Protein AF-A0A7X7LJJ1-F1 (afdb_monomer)

Sequence (140 aa):
MKKIKFPRIHGGFYRLIYGCLFAGFIFFSACTNPDDIGLDFIDDQLGVERVDTFLIYASTVKEDSIRTDYSALNLAGFINDPVFGRTKSGFFAQYRMNSDNIDFGENPQIDSVVLSLVYGGYYGDTLTPQTIRVMEIKDS

Radius of gyration: 50.37 Å; Cα contacts (8 Å, |Δi|>4): 32; chains: 1; bounding box: 145×77×75 Å

Solvent-accessible surface area (backbone atoms only — not comparable to full-atom values): 10729 Å² total; per-residue (Å²): 142,83,88,84,81,83,82,88,80,71,79,64,62,59,53,54,54,53,50,53,54,54,56,53,55,58,68,73,66,70,77,78,82,80,88,65,85,67,66,83,74,66,57,95,71,69,85,72,80,82,80,90,80,77,90,82,87,82,78,92,72,87,78,76,92,74,91,66,92,82,58,92,72,80,61,70,51,76,48,77,41,95,85,84,38,78,46,75,45,68,77,87,83,82,92,73,77,96,62,95,83,76,86,72,70,87,83,70,76,86,87,81,87,84,90,86,86,80,83,90,75,86,85,80,72,86,85,62,89,80,89,84,83,89,77,84,85,74,89,129

Mean predicted aligned error: 18.13 Å

pLDDT: mean 78.08, std 13.04, range [39.56, 93.94]

Structure (mmCIF, N/CA/C/O backbone):
data_AF-A0A7X7LJJ1-F1
#
_entry.id   AF-A0A7X7LJJ1-F1
#
loop_
_atom_site.group_PDB
_atom_site.id
_atom_site.type_symbol
_atom_site.label_atom_id
_atom_site.label_alt_id
_atom_site.label_comp_id
_atom_site.label_asym_id
_atom_site.label_entity_id
_atom_site.label_seq_id
_atom_site.pdbx_PDB_ins_code
_atom_site.Cartn_x
_atom_site.Cartn_y
_atom_site.Cartn_z
_atom_site.occupancy
_atom_site.B_iso_or_equiv
_atom_site.auth_seq_id
_atom_site.auth_comp_id
_atom_site.auth_asym_id
_atom_site.auth_atom_id
_atom_site.pdbx_PDB_model_num
ATOM 1 N N . MET A 1 1 ? 119.984 -60.980 -46.564 1.00 42.75 1 MET A N 1
ATOM 2 C CA . MET A 1 1 ? 118.919 -61.408 -45.625 1.00 42.75 1 MET A CA 1
ATOM 3 C C . MET A 1 1 ? 118.932 -60.506 -44.395 1.00 42.75 1 MET A C 1
ATOM 5 O O . MET A 1 1 ? 119.907 -60.530 -43.659 1.00 42.75 1 MET A O 1
ATOM 9 N N . LYS A 1 2 ? 117.887 -59.698 -44.176 1.00 39.56 2 LYS A N 1
ATOM 10 C CA . LYS A 1 2 ? 117.672 -58.938 -42.931 1.00 39.56 2 LYS A CA 1
ATOM 11 C C . LYS A 1 2 ? 116.161 -58.928 -42.668 1.00 39.56 2 LYS A C 1
ATOM 13 O O . LYS A 1 2 ? 115.419 -58.275 -43.391 1.00 39.56 2 LYS A O 1
ATOM 18 N N . LYS A 1 3 ? 115.691 -59.758 -41.727 1.00 46.94 3 LYS A N 1
ATOM 19 C CA . LYS A 1 3 ? 114.270 -59.832 -41.350 1.00 46.94 3 LYS A CA 1
ATOM 20 C C . LYS A 1 3 ? 113.936 -58.649 -40.442 1.00 46.94 3 LYS A C 1
ATOM 22 O O . LYS A 1 3 ? 114.508 -58.533 -39.362 1.00 46.94 3 LYS A O 1
ATOM 27 N N . ILE A 1 4 ? 113.013 -57.795 -40.878 1.00 56.31 4 ILE A N 1
ATOM 28 C CA . ILE A 1 4 ? 112.458 -56.701 -40.075 1.00 56.31 4 ILE A CA 1
ATOM 29 C C . ILE A 1 4 ? 111.295 -57.274 -39.255 1.00 56.31 4 ILE A C 1
ATOM 31 O O . ILE A 1 4 ? 110.358 -57.855 -39.800 1.00 56.31 4 ILE A O 1
ATOM 35 N N . LYS A 1 5 ? 111.408 -57.175 -37.928 1.00 52.94 5 LYS A N 1
ATOM 36 C CA . LYS A 1 5 ? 110.437 -57.651 -36.936 1.00 52.94 5 LYS A CA 1
ATOM 37 C C . LYS A 1 5 ? 109.440 -56.514 -36.668 1.00 52.94 5 LYS A C 1
ATOM 39 O O . LYS A 1 5 ? 109.844 -55.477 -36.155 1.00 52.94 5 LYS A O 1
ATOM 44 N N . PHE A 1 6 ? 108.166 -56.700 -37.008 1.00 59.03 6 PHE A N 1
ATOM 45 C CA . PHE A 1 6 ? 107.096 -55.757 -36.655 1.00 59.03 6 PHE A CA 1
ATOM 46 C C . PHE A 1 6 ? 106.690 -55.938 -35.180 1.00 59.03 6 PHE A C 1
ATOM 48 O O . PHE A 1 6 ? 106.442 -57.078 -34.769 1.00 59.03 6 PHE A O 1
ATOM 55 N N . PRO A 1 7 ? 106.622 -54.867 -34.366 1.00 53.41 7 PRO A N 1
ATOM 56 C CA . PRO A 1 7 ? 106.166 -54.964 -32.989 1.00 53.41 7 PRO A CA 1
ATOM 57 C C . PRO A 1 7 ? 104.636 -55.042 -32.927 1.00 53.41 7 PRO A C 1
ATOM 59 O O . PRO A 1 7 ? 103.905 -54.379 -33.657 1.00 53.41 7 PRO A O 1
ATOM 62 N N . ARG A 1 8 ? 104.166 -55.888 -32.017 1.00 59.91 8 ARG A N 1
ATOM 63 C CA . ARG A 1 8 ? 102.766 -56.211 -31.754 1.00 59.91 8 ARG A CA 1
ATOM 64 C C . ARG A 1 8 ? 102.202 -55.179 -30.765 1.00 59.91 8 ARG A C 1
ATOM 66 O O . ARG A 1 8 ? 102.443 -55.284 -29.565 1.00 59.91 8 ARG A O 1
ATOM 73 N N . ILE A 1 9 ? 101.494 -54.164 -31.265 1.00 59.88 9 ILE A N 1
ATOM 74 C CA . ILE A 1 9 ? 100.876 -53.100 -30.451 1.00 59.88 9 ILE A CA 1
ATOM 75 C C . ILE A 1 9 ? 99.389 -53.428 -30.242 1.00 59.88 9 ILE A C 1
ATOM 77 O O . ILE A 1 9 ? 98.698 -53.875 -31.153 1.00 59.88 9 ILE A O 1
ATOM 81 N N . HIS A 1 10 ? 98.950 -53.330 -28.991 1.00 55.56 10 HIS A N 1
ATOM 82 C CA . HIS A 1 10 ? 97.839 -54.074 -28.397 1.00 55.56 10 HIS A CA 1
ATOM 83 C C . HIS A 1 10 ? 96.452 -53.444 -28.639 1.00 55.56 10 HIS A C 1
ATOM 85 O O . HIS A 1 10 ? 96.305 -52.225 -28.692 1.00 55.56 10 HIS A O 1
ATOM 91 N N . GLY A 1 11 ? 95.413 -54.292 -28.698 1.00 58.69 11 GLY A N 1
ATOM 92 C CA . GLY A 1 11 ? 94.011 -53.985 -29.043 1.00 58.69 11 GLY A C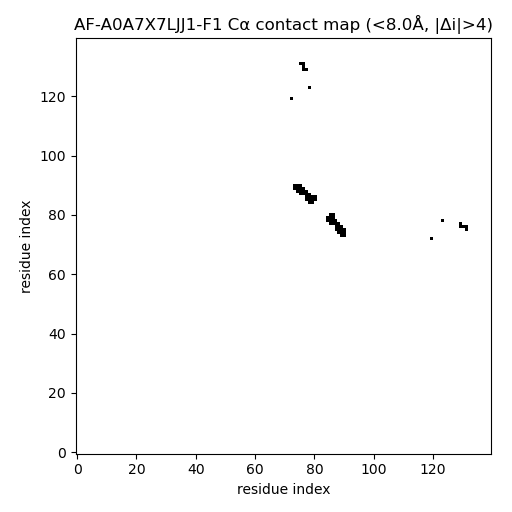A 1
ATOM 93 C C . GLY A 1 11 ? 93.219 -53.057 -28.106 1.00 58.69 11 GLY A C 1
ATOM 94 O O . GLY A 1 11 ? 91.992 -53.044 -28.167 1.00 58.69 11 GLY A O 1
ATOM 95 N N . GLY A 1 12 ? 93.885 -52.268 -27.259 1.00 61.91 12 GLY A N 1
ATOM 96 C CA . GLY A 1 12 ? 93.245 -51.229 -26.443 1.00 61.91 12 GLY A CA 1
ATOM 97 C C . GLY A 1 12 ? 92.854 -49.985 -27.251 1.00 61.91 12 GLY A C 1
ATOM 98 O O . GLY A 1 12 ? 91.821 -49.381 -26.978 1.00 61.91 12 GLY A O 1
ATOM 99 N N . PHE A 1 13 ? 93.618 -49.647 -28.296 1.00 63.81 13 PHE A N 1
ATOM 100 C CA . PHE A 1 13 ? 93.381 -48.433 -29.089 1.00 63.81 13 PHE A CA 1
ATOM 101 C C . PHE A 1 13 ? 92.106 -48.524 -29.945 1.00 63.81 13 PHE A C 1
ATOM 103 O O . PHE A 1 13 ? 91.321 -47.584 -30.012 1.00 63.81 13 PHE A O 1
ATOM 110 N N . TYR A 1 14 ? 91.838 -49.700 -30.522 1.00 66.44 14 TYR A N 1
ATOM 111 C CA . TYR A 1 14 ? 90.616 -49.944 -31.294 1.00 66.44 14 TYR A CA 1
ATOM 112 C C . TYR A 1 14 ? 89.354 -49.893 -30.422 1.00 66.44 14 TYR A C 1
ATOM 114 O O . TYR A 1 14 ? 88.328 -49.397 -30.873 1.00 66.44 14 TYR A O 1
ATOM 122 N N . ARG A 1 15 ? 89.422 -50.326 -29.154 1.00 69.44 15 ARG A N 1
ATOM 123 C CA . ARG A 1 15 ? 88.283 -50.263 -28.219 1.00 69.44 15 ARG A CA 1
ATOM 124 C C . ARG A 1 15 ? 87.865 -48.826 -27.891 1.00 69.44 15 ARG A C 1
ATOM 126 O O . ARG A 1 15 ? 86.673 -48.560 -27.799 1.00 69.44 15 ARG A O 1
ATOM 133 N N . LEU A 1 16 ? 88.828 -47.909 -27.772 1.00 71.62 16 LEU A N 1
ATOM 134 C CA . LEU A 1 16 ? 88.569 -46.477 -27.568 1.00 71.62 16 LEU A CA 1
ATOM 135 C C . LEU A 1 16 ? 87.906 -45.832 -28.792 1.00 71.62 16 LEU A C 1
ATOM 137 O O . LEU A 1 16 ? 86.944 -45.087 -28.644 1.00 71.62 16 LEU A O 1
ATOM 141 N N . ILE A 1 17 ? 88.362 -46.175 -30.000 1.00 80.12 17 ILE A N 1
ATOM 142 C CA . ILE A 1 17 ? 87.791 -45.648 -31.249 1.00 80.12 17 ILE A CA 1
ATOM 143 C C . ILE A 1 17 ? 86.344 -46.128 -31.443 1.00 80.12 17 ILE A C 1
ATOM 145 O O . ILE A 1 17 ? 85.466 -45.316 -31.731 1.00 80.12 17 ILE A O 1
ATOM 149 N N . TYR A 1 18 ? 86.071 -47.421 -31.233 1.00 80.50 18 TYR A N 1
ATOM 150 C CA . TYR A 1 18 ? 84.704 -47.952 -31.317 1.00 80.50 18 TYR A CA 1
ATOM 151 C C . TYR A 1 18 ? 83.786 -47.389 -30.221 1.00 80.50 18 TYR A C 1
ATOM 153 O O . TYR A 1 18 ? 82.613 -47.137 -30.489 1.00 80.50 18 TYR A O 1
ATOM 161 N N . GLY A 1 19 ? 84.313 -47.127 -29.019 1.00 80.56 19 GLY A N 1
ATOM 162 C CA . GLY A 1 19 ? 83.566 -46.468 -27.944 1.00 80.56 19 GLY A CA 1
ATOM 163 C C . GLY A 1 19 ? 83.147 -45.038 -28.300 1.00 80.56 19 GLY A C 1
ATOM 164 O O . GLY A 1 19 ? 81.987 -44.678 -28.112 1.00 80.56 19 GLY A O 1
ATOM 165 N N . CYS A 1 20 ? 84.053 -44.245 -28.880 1.00 79.19 20 CYS A N 1
ATOM 166 C CA . CYS A 1 20 ? 83.742 -42.880 -29.317 1.00 79.19 20 CYS A CA 1
ATOM 167 C C . CYS A 1 20 ? 82.746 -42.847 -30.486 1.00 79.19 20 CYS A C 1
ATOM 169 O O . CYS A 1 20 ? 81.860 -41.996 -30.505 1.00 79.19 20 CYS A O 1
ATOM 171 N N . LEU A 1 21 ? 82.850 -43.783 -31.435 1.00 79.69 21 LEU A N 1
ATOM 172 C CA . LEU A 1 21 ? 81.896 -43.901 -32.545 1.00 79.69 21 LEU A CA 1
ATOM 173 C C . LEU A 1 21 ? 80.489 -44.283 -32.063 1.00 79.69 21 LEU A C 1
ATOM 175 O O . LEU A 1 21 ? 79.509 -43.709 -32.532 1.00 79.69 21 LEU A O 1
ATOM 179 N N . PHE A 1 22 ? 80.384 -45.201 -31.099 1.00 78.50 22 PHE A N 1
ATOM 180 C CA . PHE A 1 22 ? 79.098 -45.579 -30.511 1.00 78.50 22 PHE A CA 1
ATOM 181 C C . PHE A 1 22 ? 78.477 -44.429 -29.705 1.00 78.50 22 PHE A C 1
ATOM 183 O O . PHE A 1 22 ? 77.290 -44.148 -29.850 1.00 78.50 22 PHE A O 1
ATOM 190 N N . ALA A 1 23 ? 79.285 -43.704 -28.923 1.00 77.69 23 ALA A N 1
ATOM 191 C CA . ALA A 1 23 ? 78.826 -42.525 -28.192 1.00 77.69 23 ALA A CA 1
ATOM 192 C C . ALA A 1 23 ? 78.347 -41.407 -29.135 1.00 77.69 23 ALA A C 1
ATOM 194 O O . ALA A 1 23 ? 77.310 -40.801 -28.881 1.00 77.69 23 ALA A O 1
ATOM 195 N N . GLY A 1 24 ? 79.047 -41.175 -30.253 1.00 77.69 24 GLY A N 1
ATOM 196 C CA . GLY A 1 24 ? 78.639 -40.200 -31.269 1.00 77.69 24 GLY A CA 1
ATOM 197 C C . GLY A 1 24 ? 77.290 -40.528 -31.913 1.00 77.69 24 GLY A C 1
ATOM 198 O O . GLY A 1 24 ? 76.493 -39.626 -32.148 1.00 77.69 24 GLY A O 1
ATOM 199 N N . PHE A 1 25 ? 76.993 -41.811 -32.134 1.00 74.62 25 PHE A N 1
ATOM 200 C CA . PHE A 1 25 ? 7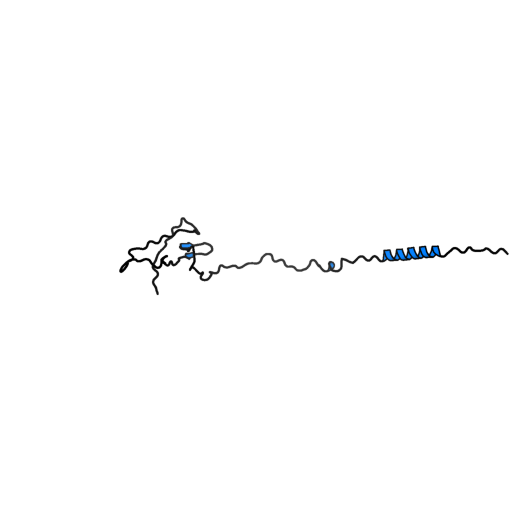5.722 -42.238 -32.726 1.00 74.62 25 PHE A CA 1
ATOM 201 C C . PHE A 1 25 ? 74.517 -41.964 -31.806 1.00 74.62 25 PHE A C 1
ATOM 203 O O . PHE A 1 25 ? 73.450 -41.600 -32.293 1.00 74.62 25 PHE A O 1
ATOM 210 N N . ILE A 1 26 ? 74.699 -42.047 -30.481 1.00 72.62 26 ILE A N 1
ATOM 211 C CA . ILE A 1 26 ? 73.642 -41.764 -29.491 1.00 72.62 26 ILE A CA 1
ATOM 212 C C . ILE A 1 26 ? 73.254 -40.274 -29.488 1.00 72.62 26 ILE A C 1
ATOM 214 O O . ILE A 1 26 ? 72.0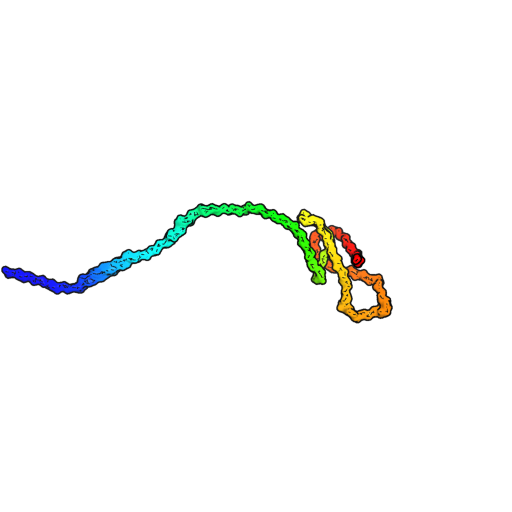79 -39.944 -29.326 1.00 72.62 26 ILE A O 1
ATOM 218 N N . PHE A 1 27 ? 74.208 -39.364 -29.725 1.00 65.75 27 PHE A N 1
ATOM 219 C CA . PHE A 1 27 ? 73.925 -37.923 -29.776 1.00 65.75 27 PHE A CA 1
ATOM 220 C C . PHE A 1 27 ? 73.116 -37.500 -31.012 1.00 65.75 27 PHE A C 1
ATOM 222 O O . PHE A 1 27 ? 72.377 -36.522 -30.936 1.00 65.75 27 PHE A O 1
ATOM 229 N N . PHE A 1 28 ? 73.195 -38.238 -32.124 1.00 65.12 28 PHE A N 1
ATOM 230 C CA . PHE A 1 28 ? 72.399 -37.953 -33.326 1.00 65.12 28 PHE A CA 1
ATOM 231 C C . PHE A 1 28 ? 70.975 -38.529 -33.281 1.00 65.12 28 PHE A C 1
ATOM 233 O O . PHE A 1 28 ? 70.151 -38.164 -34.113 1.00 65.12 28 PHE A O 1
ATOM 240 N N . SER A 1 29 ? 70.660 -39.390 -32.308 1.00 65.38 29 SER A N 1
ATOM 241 C CA . SER A 1 29 ? 69.316 -39.958 -32.113 1.00 65.38 29 SER A CA 1
ATOM 242 C C . SER A 1 29 ? 68.404 -39.143 -31.181 1.00 65.38 29 SER A C 1
ATOM 244 O O . SER A 1 29 ? 67.357 -39.634 -30.765 1.00 65.38 29 SER A O 1
ATOM 246 N N . ALA A 1 30 ? 68.771 -37.903 -30.841 1.00 63.94 30 ALA A N 1
ATOM 247 C CA . ALA A 1 30 ? 67.889 -37.006 -30.100 1.00 63.94 30 ALA A CA 1
ATOM 248 C C . ALA A 1 30 ? 66.737 -36.527 -31.007 1.00 63.94 30 ALA A C 1
ATOM 250 O O . ALA A 1 30 ? 66.913 -35.646 -31.845 1.00 63.94 30 ALA A O 1
ATOM 251 N N . CYS A 1 31 ? 65.560 -37.133 -30.851 1.00 69.62 31 CYS A N 1
ATOM 252 C CA . CYS A 1 31 ? 64.318 -36.687 -31.480 1.00 69.62 31 CYS A CA 1
ATOM 253 C C . CYS A 1 31 ? 63.685 -35.559 -30.653 1.00 69.62 31 CYS A C 1
ATOM 255 O O . CYS A 1 31 ? 63.411 -35.747 -29.468 1.00 69.62 31 CYS A O 1
ATOM 257 N N . THR A 1 32 ? 63.393 -34.423 -31.285 1.00 67.38 32 THR A N 1
ATOM 258 C CA . THR A 1 32 ? 62.452 -33.426 -30.753 1.00 67.38 32 THR A CA 1
ATOM 259 C C . THR A 1 32 ? 61.039 -33.844 -31.158 1.00 67.38 32 THR A C 1
ATOM 261 O O . THR A 1 32 ? 60.827 -34.237 -32.306 1.00 67.38 32 THR A O 1
ATOM 264 N N . ASN A 1 33 ? 60.080 -33.796 -30.230 1.00 61.12 33 ASN A N 1
ATOM 265 C CA . ASN A 1 33 ? 58.676 -34.046 -30.558 1.00 61.12 33 ASN A CA 1
ATOM 266 C C . ASN A 1 33 ? 58.180 -32.951 -31.520 1.00 61.12 33 ASN A C 1
ATOM 268 O O . ASN A 1 33 ? 58.455 -31.777 -31.273 1.00 61.12 33 ASN A O 1
ATOM 272 N N . PRO A 1 34 ? 57.487 -33.295 -32.618 1.00 61.31 34 PRO A N 1
ATOM 273 C CA . PRO A 1 34 ? 56.857 -32.291 -33.459 1.00 61.31 34 PRO A CA 1
ATOM 274 C C . PRO A 1 34 ? 55.622 -31.750 -32.728 1.00 61.31 34 PRO A C 1
ATOM 276 O O . PRO A 1 3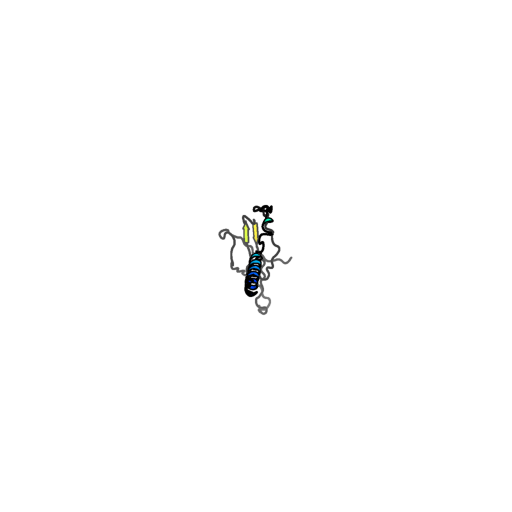4 ? 54.589 -32.413 -32.682 1.00 61.31 34 PRO A O 1
ATOM 279 N N . ASP A 1 35 ? 55.736 -30.555 -32.152 1.00 60.03 35 ASP A N 1
ATOM 280 C CA . ASP A 1 35 ? 54.646 -29.892 -31.418 1.00 60.03 35 ASP A CA 1
ATOM 281 C C . ASP A 1 35 ? 53.578 -29.266 -32.352 1.00 60.03 35 ASP A C 1
ATOM 283 O O . ASP A 1 35 ? 52.557 -28.770 -31.885 1.00 60.03 35 ASP A O 1
ATOM 287 N N . ASP A 1 36 ? 53.763 -29.345 -33.677 1.00 60.28 36 ASP A N 1
ATOM 288 C CA . ASP A 1 36 ? 52.961 -28.603 -34.667 1.00 60.28 36 ASP A CA 1
ATOM 289 C C . ASP A 1 36 ? 51.833 -29.411 -35.343 1.00 60.28 36 ASP A C 1
ATOM 291 O O . ASP A 1 36 ? 51.138 -28.910 -36.230 1.00 60.28 36 ASP A O 1
ATOM 295 N N . ILE A 1 37 ? 51.596 -30.669 -34.953 1.00 62.53 37 ILE A N 1
ATOM 296 C CA . ILE A 1 37 ? 50.545 -31.489 -35.581 1.00 62.53 37 ILE A CA 1
ATOM 297 C C . ILE A 1 37 ? 49.183 -31.148 -34.961 1.00 62.53 37 ILE A C 1
ATOM 299 O O . ILE A 1 37 ? 48.759 -31.760 -33.983 1.00 62.53 37 ILE A O 1
ATOM 303 N N . GLY A 1 38 ? 48.484 -30.174 -35.545 1.00 58.72 38 GLY A N 1
ATOM 304 C CA . GLY A 1 38 ? 47.111 -29.817 -35.158 1.00 58.72 38 GLY A CA 1
ATOM 305 C C . GLY A 1 38 ? 46.795 -28.322 -35.179 1.00 58.72 38 GLY A C 1
ATOM 306 O O . GLY A 1 38 ? 45.622 -27.962 -35.235 1.00 58.72 38 GLY A O 1
ATOM 307 N N . LEU A 1 39 ? 47.816 -27.460 -35.172 1.00 59.31 39 LEU A N 1
ATOM 308 C CA . LEU A 1 39 ? 47.642 -26.001 -35.213 1.00 59.31 39 LEU A CA 1
ATOM 309 C C . LEU A 1 39 ? 47.333 -25.478 -36.627 1.00 59.31 39 LEU A C 1
ATOM 311 O O . LEU A 1 39 ? 46.628 -24.485 -36.759 1.00 59.31 39 LEU A O 1
ATOM 315 N N . ASP A 1 40 ? 47.755 -26.199 -37.669 1.00 59.22 40 ASP A N 1
ATOM 316 C CA . ASP A 1 40 ? 47.488 -25.871 -39.083 1.00 59.22 40 ASP A CA 1
ATOM 317 C C . ASP A 1 40 ? 46.030 -26.126 -39.525 1.00 59.22 40 ASP A C 1
ATOM 319 O O . ASP A 1 40 ? 45.641 -25.754 -40.630 1.00 59.22 40 ASP A O 1
ATOM 323 N N . PHE A 1 41 ? 45.204 -26.764 -38.683 1.00 57.72 41 PHE A N 1
ATOM 324 C CA . PHE A 1 41 ? 43.772 -26.981 -38.955 1.00 57.72 41 PHE A CA 1
ATOM 325 C C . PHE A 1 41 ? 42.867 -25.901 -38.358 1.00 57.72 41 PHE A C 1
ATOM 327 O O . PHE A 1 41 ? 41.652 -25.943 -38.561 1.00 57.72 41 PHE A O 1
ATOM 334 N N . ILE A 1 42 ? 43.432 -24.935 -37.632 1.00 61.72 42 ILE A N 1
ATOM 335 C CA . ILE A 1 42 ? 42.704 -23.734 -37.228 1.00 61.72 42 ILE A CA 1
ATOM 336 C C . ILE A 1 42 ? 42.829 -22.749 -38.390 1.00 61.72 42 ILE A C 1
ATOM 338 O O . ILE A 1 42 ? 43.543 -21.754 -38.323 1.00 61.72 42 ILE A O 1
ATOM 342 N N . ASP A 1 43 ? 42.164 -23.080 -39.497 1.00 59.62 43 ASP A N 1
ATOM 343 C CA . ASP A 1 43 ? 41.822 -22.080 -40.496 1.00 59.62 43 ASP A CA 1
ATOM 344 C C . ASP A 1 43 ? 41.001 -21.015 -39.763 1.00 59.62 43 ASP A C 1
ATOM 346 O O . ASP A 1 43 ? 39.990 -21.318 -39.121 1.00 59.62 43 ASP A O 1
ATOM 350 N N . ASP A 1 44 ? 41.453 -19.767 -39.834 1.00 58.28 44 ASP A N 1
ATOM 351 C CA . ASP A 1 44 ? 40.857 -18.582 -39.199 1.00 58.28 44 ASP A CA 1
ATOM 352 C C . ASP A 1 44 ? 39.450 -18.261 -39.777 1.00 58.28 44 ASP A C 1
ATOM 354 O O . ASP A 1 44 ? 38.879 -17.194 -39.563 1.00 58.28 44 ASP A O 1
ATOM 358 N N . GLN A 1 45 ? 38.878 -19.206 -40.532 1.00 59.66 45 GLN A N 1
ATOM 359 C CA . GLN A 1 45 ? 37.567 -19.208 -41.167 1.00 59.66 45 GLN A CA 1
ATOM 360 C C . GLN A 1 45 ? 36.617 -20.244 -40.552 1.00 59.66 45 GLN A C 1
ATOM 362 O O . GLN A 1 45 ? 35.771 -20.823 -41.239 1.00 59.66 45 GLN A O 1
ATOM 367 N N . LEU A 1 46 ? 36.661 -20.451 -39.234 1.00 62.53 46 LEU A N 1
ATOM 368 C CA . LEU A 1 46 ? 35.412 -20.817 -38.571 1.00 62.53 46 LEU A CA 1
ATOM 369 C C . LEU A 1 46 ? 34.446 -19.665 -38.864 1.00 62.53 46 LEU A C 1
ATOM 371 O O . LEU A 1 46 ? 34.650 -18.560 -38.367 1.00 62.53 46 LEU A O 1
ATOM 375 N N . GLY A 1 47 ? 33.452 -19.905 -39.725 1.00 61.22 47 GLY A N 1
ATOM 376 C CA . GLY A 1 47 ? 32.390 -18.968 -40.101 1.00 61.22 47 GLY A CA 1
ATOM 377 C C . GLY A 1 47 ? 31.501 -18.621 -38.908 1.00 61.22 47 GLY A C 1
ATOM 378 O O . GLY A 1 47 ? 30.313 -18.929 -38.881 1.00 61.22 47 GLY A O 1
ATOM 379 N N . VAL A 1 48 ? 32.104 -18.037 -37.877 1.00 65.44 48 VAL A N 1
ATOM 380 C CA . VAL A 1 48 ? 31.457 -17.577 -36.664 1.00 65.44 48 VAL A CA 1
ATOM 381 C C . VAL A 1 48 ? 30.821 -16.247 -37.017 1.00 65.44 48 VAL A C 1
ATOM 383 O O . VAL A 1 48 ? 31.411 -15.179 -36.852 1.00 65.44 48 VAL A O 1
ATOM 386 N N . GLU A 1 49 ? 29.599 -16.315 -37.527 1.00 69.12 49 GLU A N 1
ATOM 387 C CA . GLU A 1 49 ? 28.754 -15.138 -37.620 1.00 69.12 49 GLU A CA 1
ATOM 388 C C . GLU A 1 49 ? 28.431 -14.660 -36.201 1.00 69.12 49 GLU A C 1
ATOM 390 O O . GLU A 1 49 ? 27.653 -15.265 -35.460 1.00 69.12 49 GLU A O 1
ATOM 395 N N . ARG A 1 50 ? 29.088 -13.574 -35.786 1.00 68.38 50 ARG A N 1
ATOM 396 C CA . ARG A 1 50 ? 28.795 -12.892 -34.527 1.00 68.38 50 ARG A CA 1
ATOM 397 C C . ARG A 1 50 ? 27.617 -11.956 -34.746 1.00 68.38 50 ARG A C 1
ATOM 399 O O . ARG A 1 50 ? 27.767 -10.882 -35.321 1.00 68.38 50 ARG A O 1
ATOM 406 N N . VAL A 1 51 ? 26.446 -12.369 -34.276 1.00 71.62 51 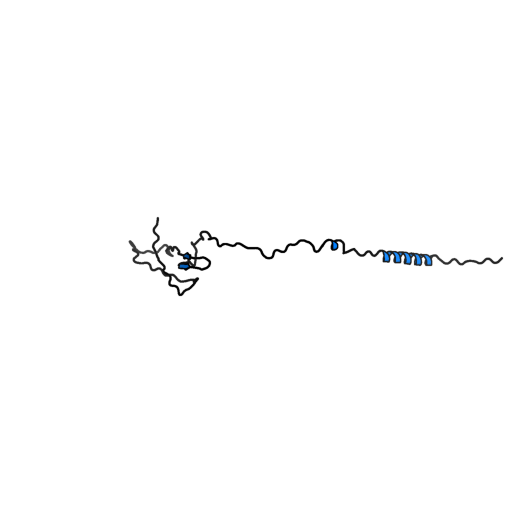VAL A N 1
ATOM 407 C CA . VAL A 1 51 ? 25.243 -11.534 -34.275 1.00 71.62 51 VAL A CA 1
ATOM 408 C C . VAL A 1 51 ? 25.153 -10.819 -32.927 1.00 71.62 51 VAL A C 1
ATOM 410 O O . VAL A 1 51 ? 24.801 -11.430 -31.925 1.00 71.62 51 VAL A O 1
ATOM 413 N N . ASP A 1 52 ? 25.489 -9.528 -32.903 1.00 71.06 52 ASP A N 1
ATOM 414 C CA . ASP A 1 52 ? 25.477 -8.688 -31.687 1.00 71.06 52 ASP A CA 1
ATOM 415 C C . ASP A 1 52 ? 24.169 -7.883 -31.538 1.00 71.06 52 ASP A C 1
ATOM 417 O O . ASP A 1 52 ? 23.943 -7.157 -30.575 1.00 71.06 52 ASP A O 1
ATOM 421 N N . THR A 1 53 ? 23.275 -7.981 -32.525 1.00 77.88 53 THR A N 1
ATOM 422 C CA . THR A 1 53 ? 22.003 -7.255 -32.548 1.00 77.88 53 THR A CA 1
ATOM 423 C C . THR A 1 53 ? 20.867 -8.237 -32.767 1.00 77.88 53 THR A C 1
ATOM 425 O O . THR A 1 53 ? 20.539 -8.601 -33.894 1.00 77.88 53 THR A O 1
ATOM 428 N N . PHE A 1 54 ? 20.261 -8.671 -31.668 1.00 78.94 54 PHE A N 1
ATOM 429 C CA . PHE A 1 54 ? 19.011 -9.416 -31.682 1.00 78.94 54 PHE A CA 1
ATOM 430 C C . PHE A 1 54 ? 17.904 -8.559 -31.066 1.00 78.94 54 PHE A C 1
ATOM 432 O O . PHE A 1 54 ? 18.101 -7.863 -30.070 1.00 78.94 54 PHE A O 1
ATOM 439 N N . LEU A 1 55 ? 16.728 -8.584 -31.687 1.00 82.50 55 LEU A N 1
ATOM 440 C CA . LEU A 1 55 ? 15.545 -7.892 -31.186 1.00 82.50 55 LEU A CA 1
ATOM 441 C C . LEU A 1 55 ? 14.895 -8.748 -30.096 1.00 82.50 55 LEU A C 1
ATOM 443 O O . LEU A 1 55 ? 14.374 -9.827 -30.375 1.00 82.50 55 LEU A O 1
ATOM 447 N N . ILE A 1 56 ? 14.920 -8.261 -28.854 1.00 83.00 56 ILE A N 1
ATOM 448 C CA . ILE A 1 56 ? 14.174 -8.863 -27.745 1.00 83.00 56 ILE A CA 1
ATOM 449 C C . ILE A 1 56 ? 12.783 -8.236 -27.712 1.00 83.00 56 ILE A C 1
ATOM 451 O O . ILE A 1 56 ? 12.632 -7.045 -27.442 1.00 83.00 56 ILE A O 1
ATOM 455 N N . TYR A 1 57 ? 11.762 -9.054 -27.942 1.00 84.88 57 TYR A N 1
ATOM 456 C CA . TYR A 1 57 ? 10.376 -8.673 -27.705 1.00 84.88 57 TYR A CA 1
ATOM 457 C C . TYR A 1 57 ? 9.991 -9.094 -26.288 1.00 84.88 57 TYR A C 1
ATOM 459 O O . TYR A 1 57 ? 9.816 -10.279 -26.013 1.00 84.88 57 TYR A O 1
ATOM 467 N N . ALA A 1 58 ? 9.881 -8.123 -25.385 1.00 85.25 58 ALA A N 1
ATOM 468 C CA . ALA A 1 58 ? 9.402 -8.332 -24.025 1.00 85.25 58 ALA A CA 1
ATOM 469 C C . ALA A 1 58 ? 8.080 -7.587 -23.821 1.00 85.25 58 ALA A C 1
ATOM 471 O O . ALA A 1 58 ? 7.908 -6.460 -24.284 1.00 85.25 58 ALA A O 1
ATOM 472 N N . SER A 1 59 ? 7.152 -8.215 -23.107 1.00 84.44 59 SER A N 1
ATOM 473 C CA . SER A 1 59 ? 5.879 -7.614 -22.715 1.00 84.44 59 SER A CA 1
ATOM 474 C C . SER A 1 59 ? 5.604 -7.908 -21.251 1.00 84.44 59 SER A C 1
ATOM 476 O O . SER A 1 59 ? 5.855 -9.020 -20.786 1.00 84.44 59 SER A O 1
ATOM 478 N N . THR A 1 60 ? 5.038 -6.945 -20.532 1.00 84.62 60 THR A N 1
ATOM 479 C CA . THR A 1 60 ? 4.550 -7.180 -19.174 1.00 84.62 60 THR A CA 1
ATOM 480 C C . THR A 1 60 ? 3.265 -7.995 -19.232 1.00 84.62 60 THR A C 1
ATOM 4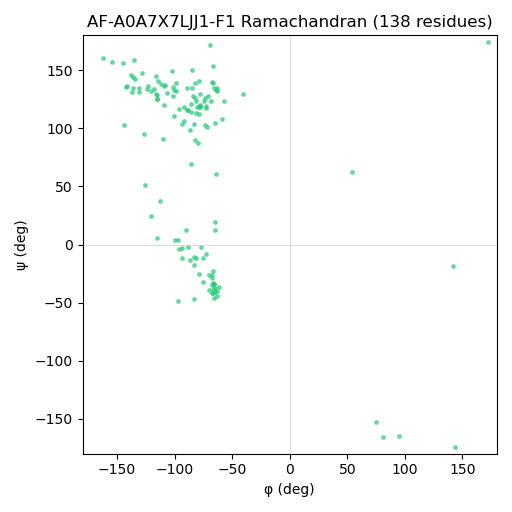82 O O . THR A 1 60 ? 2.308 -7.618 -19.908 1.00 84.62 60 THR A O 1
ATOM 485 N N . VAL A 1 61 ? 3.237 -9.107 -18.504 1.00 83.50 61 VAL A N 1
ATOM 486 C CA . VAL A 1 61 ? 2.033 -9.911 -18.297 1.00 83.50 61 VAL A CA 1
ATOM 487 C C . VAL A 1 61 ? 1.596 -9.716 -16.854 1.00 83.50 61 VAL A C 1
ATOM 489 O O . VAL A 1 61 ? 2.427 -9.679 -15.949 1.00 83.50 61 VAL A O 1
ATOM 492 N N . LYS A 1 62 ? 0.292 -9.548 -16.638 1.00 84.06 62 LYS A N 1
ATOM 493 C CA . LYS A 1 62 ? -0.260 -9.440 -15.291 1.00 84.06 62 LYS A CA 1
ATOM 494 C C . LYS A 1 62 ? -0.116 -10.792 -14.589 1.00 84.06 62 LYS A C 1
ATOM 496 O O . LYS A 1 62 ? -0.610 -11.791 -15.106 1.00 84.06 62 LYS A O 1
ATOM 501 N N . GLU A 1 63 ? 0.538 -10.807 -13.431 1.00 81.69 63 GLU A N 1
ATOM 502 C CA . GLU A 1 63 ? 0.573 -11.991 -12.572 1.00 81.69 63 GLU A CA 1
ATOM 503 C C . GLU A 1 63 ? -0.816 -12.320 -12.005 1.00 81.69 63 GLU A C 1
ATOM 505 O O . GLU A 1 63 ? -1.686 -11.451 -11.860 1.00 81.69 63 GLU A O 1
ATOM 510 N N . ASP A 1 64 ? -1.013 -13.602 -11.704 1.00 85.69 64 ASP A N 1
ATOM 511 C CA . ASP A 1 64 ? -2.187 -14.108 -10.994 1.00 85.69 64 ASP A CA 1
ATOM 512 C C . ASP A 1 64 ? -2.180 -13.645 -9.519 1.00 85.69 64 ASP A C 1
ATOM 514 O O . ASP A 1 64 ? -1.235 -13.038 -9.015 1.00 85.69 64 ASP A O 1
ATOM 518 N N . SER A 1 65 ? -3.288 -13.900 -8.837 1.00 83.25 65 SER A N 1
ATOM 519 C CA . SER A 1 65 ? -3.523 -13.735 -7.415 1.00 83.25 65 SER A CA 1
ATOM 520 C C . SER A 1 65 ? -2.337 -14.159 -6.543 1.00 83.25 65 SER A C 1
ATOM 522 O O . SER A 1 65 ? -1.796 -15.259 -6.628 1.00 83.25 65 SER A O 1
ATOM 524 N N . ILE A 1 66 ? -1.972 -13.252 -5.642 1.00 82.19 66 ILE A N 1
ATOM 525 C CA . ILE A 1 66 ? -0.999 -13.474 -4.576 1.00 82.19 66 ILE A CA 1
ATOM 526 C C . ILE A 1 66 ? -1.738 -13.692 -3.257 1.00 82.19 66 ILE A C 1
ATOM 528 O O . ILE A 1 66 ? -2.818 -13.143 -3.032 1.00 82.19 66 ILE A O 1
ATOM 532 N N . ARG A 1 67 ? -1.157 -14.493 -2.362 1.00 82.56 67 ARG A N 1
ATOM 533 C CA . ARG A 1 67 ? -1.734 -14.743 -1.036 1.00 82.56 67 ARG A CA 1
ATOM 534 C C . ARG A 1 67 ? -1.603 -13.490 -0.164 1.00 82.56 67 ARG A C 1
ATOM 536 O O . ARG A 1 67 ? -0.504 -12.963 -0.019 1.00 82.56 67 ARG A O 1
ATOM 543 N N . THR A 1 68 ? -2.705 -13.027 0.428 1.00 83.81 68 THR A N 1
ATOM 544 C CA . THR A 1 68 ? -2.755 -11.782 1.228 1.00 83.81 68 THR A CA 1
ATOM 545 C C . THR A 1 68 ? -3.081 -11.999 2.712 1.00 83.81 68 THR A C 1
ATOM 547 O O . THR A 1 68 ? -3.258 -11.035 3.448 1.00 83.81 68 THR A O 1
ATOM 550 N N . ASP A 1 69 ? -3.168 -13.246 3.171 1.00 79.12 69 ASP A N 1
ATOM 551 C CA . ASP A 1 69 ? -3.583 -13.636 4.531 1.00 79.12 69 ASP A CA 1
ATOM 552 C C . ASP A 1 69 ? -2.599 -13.227 5.647 1.00 79.12 69 ASP A C 1
ATOM 554 O O . ASP A 1 69 ? -3.022 -13.010 6.779 1.00 79.12 69 ASP A O 1
ATOM 558 N N . TYR A 1 70 ? -1.306 -13.081 5.336 1.00 74.12 70 TYR A N 1
ATOM 559 C CA . TYR A 1 70 ? -0.258 -12.646 6.277 1.00 74.12 70 TYR A CA 1
ATOM 560 C C . TYR A 1 70 ? 0.457 -11.359 5.839 1.00 74.12 70 TYR A C 1
ATOM 562 O O . TYR A 1 70 ? 1.609 -11.122 6.211 1.00 74.12 70 TYR A O 1
ATOM 570 N N . SER A 1 71 ? -0.191 -10.518 5.029 1.00 77.19 71 SER A N 1
ATOM 571 C CA . SER A 1 71 ? 0.473 -9.310 4.540 1.00 77.19 71 SER A CA 1
ATOM 572 C C . SER A 1 71 ? 0.629 -8.264 5.646 1.00 77.19 71 SER A C 1
ATOM 574 O O . SER A 1 71 ? -0.358 -7.742 6.163 1.00 77.19 71 SER A O 1
ATOM 576 N N . ALA A 1 72 ? 1.876 -7.918 5.981 1.00 81.56 72 ALA A N 1
ATOM 577 C CA . ALA A 1 72 ? 2.180 -6.843 6.930 1.00 81.56 72 ALA A CA 1
ATOM 578 C C . ALA A 1 72 ? 1.799 -5.455 6.385 1.00 81.56 72 ALA A C 1
ATOM 580 O O . ALA A 1 72 ? 1.480 -4.550 7.152 1.00 81.56 72 ALA A O 1
ATOM 581 N N . LEU A 1 73 ? 1.831 -5.290 5.058 1.00 88.06 73 LEU A N 1
ATOM 582 C CA . LEU A 1 73 ? 1.464 -4.063 4.359 1.00 88.06 73 LEU A CA 1
ATOM 583 C C . LEU A 1 73 ? 0.507 -4.391 3.219 1.00 88.06 73 LEU A C 1
ATOM 585 O O . LEU A 1 73 ? 0.735 -5.321 2.450 1.00 88.06 73 LEU A O 1
ATOM 589 N N . ASN A 1 74 ? -0.554 -3.604 3.088 1.00 90.62 74 ASN A N 1
ATOM 590 C CA . ASN A 1 74 ? -1.516 -3.741 2.004 1.00 90.62 74 ASN A CA 1
ATOM 591 C C . ASN A 1 74 ? -1.502 -2.483 1.137 1.00 90.62 74 ASN A C 1
ATOM 593 O O . ASN A 1 74 ? -1.305 -1.373 1.633 1.00 90.62 74 ASN A O 1
ATOM 597 N N . LEU A 1 75 ? -1.707 -2.662 -0.166 1.00 91.00 75 LEU A N 1
ATOM 598 C CA . LEU A 1 75 ? -1.740 -1.564 -1.125 1.00 91.00 75 LEU A CA 1
ATOM 599 C C . LEU A 1 75 ? -3.164 -1.019 -1.256 1.00 91.00 75 LEU A C 1
ATOM 601 O O . LEU A 1 75 ? -4.118 -1.776 -1.423 1.00 91.00 75 LEU A O 1
ATOM 605 N N . ALA A 1 76 ? -3.301 0.303 -1.243 1.00 92.38 76 ALA A N 1
ATOM 606 C CA . ALA A 1 76 ? -4.547 0.991 -1.551 1.00 92.38 76 ALA A CA 1
ATOM 607 C C . ALA A 1 76 ? -4.253 2.270 -2.332 1.00 92.38 76 ALA A C 1
ATOM 609 O O . ALA A 1 76 ? -3.346 3.020 -1.976 1.00 92.38 76 ALA A O 1
ATOM 610 N N . GLY A 1 77 ? -5.028 2.522 -3.386 1.00 93.12 77 GLY A N 1
ATOM 611 C CA . GLY A 1 77 ? -4.918 3.750 -4.169 1.00 93.12 77 GLY A CA 1
ATOM 612 C C . GLY A 1 77 ? -5.151 3.549 -5.658 1.00 93.12 77 GLY A C 1
ATOM 613 O O . GLY A 1 77 ? -5.516 2.466 -6.126 1.00 93.12 77 GLY A O 1
ATOM 614 N N . PHE A 1 78 ? -4.946 4.624 -6.407 1.00 93.94 78 PHE A N 1
ATOM 615 C CA . PHE A 1 78 ? -5.032 4.637 -7.857 1.00 93.94 78 PHE A CA 1
ATOM 616 C C . PHE A 1 78 ? -3.867 5.429 -8.446 1.00 93.94 78 PHE A C 1
ATOM 618 O O . PHE A 1 78 ? -3.572 6.538 -8.002 1.00 93.94 78 PHE A O 1
ATOM 625 N N . ILE A 1 79 ? -3.242 4.882 -9.482 1.00 93.69 79 ILE A N 1
ATOM 626 C CA . ILE A 1 79 ? -2.176 5.546 -10.228 1.00 93.69 79 ILE A CA 1
ATOM 627 C C . ILE A 1 79 ? -2.385 5.341 -11.726 1.00 93.69 79 ILE A C 1
ATOM 629 O O . ILE A 1 79 ? -2.851 4.290 -12.164 1.00 93.69 79 ILE A O 1
ATOM 633 N N . ASN A 1 80 ? -2.057 6.362 -12.514 1.00 93.06 80 ASN A N 1
ATOM 634 C CA . ASN A 1 80 ? -1.974 6.269 -13.966 1.00 93.06 80 ASN A CA 1
ATOM 635 C C . ASN A 1 80 ? -0.504 6.376 -14.374 1.00 93.06 80 ASN A C 1
ATOM 637 O O . ASN A 1 80 ? 0.011 7.478 -14.548 1.00 93.06 80 ASN A O 1
ATOM 641 N N . ASP A 1 81 ? 0.158 5.229 -14.459 1.00 90.69 81 ASP A N 1
ATOM 642 C CA . ASP A 1 81 ? 1.573 5.133 -14.793 1.00 90.69 81 ASP A CA 1
ATOM 643 C C . ASP A 1 81 ? 1.776 5.203 -16.322 1.00 90.69 81 ASP A C 1
ATOM 645 O O . ASP A 1 81 ? 0.990 4.607 -17.063 1.00 90.69 81 ASP A O 1
ATOM 649 N N . PRO A 1 82 ? 2.791 5.919 -16.838 1.00 90.44 82 PRO A N 1
ATOM 650 C CA . PRO A 1 82 ? 3.021 6.027 -18.281 1.00 90.44 82 PRO A CA 1
ATOM 651 C C . PRO A 1 82 ? 3.432 4.703 -18.947 1.00 90.44 82 PRO A C 1
ATOM 653 O O . PRO A 1 82 ? 3.236 4.559 -20.152 1.00 90.44 82 PRO A O 1
ATOM 656 N N . VAL A 1 83 ? 3.989 3.752 -18.191 1.00 88.69 83 VAL A N 1
ATOM 657 C CA . VAL A 1 83 ? 4.432 2.438 -18.681 1.00 88.69 83 VAL A CA 1
ATOM 658 C C . VAL A 1 83 ? 3.357 1.378 -18.434 1.00 88.69 83 VAL A C 1
ATOM 660 O O . VAL A 1 83 ? 2.997 0.643 -19.352 1.00 88.69 83 VAL A O 1
ATOM 663 N N . PHE A 1 84 ? 2.814 1.308 -17.216 1.00 87.06 84 PHE A N 1
ATOM 664 C CA . PHE A 1 84 ? 1.858 0.265 -16.809 1.00 87.06 84 PHE A CA 1
ATOM 665 C C . PHE A 1 84 ? 0.383 0.658 -16.979 1.00 87.06 84 PHE A C 1
ATOM 667 O O . PHE A 1 84 ? -0.508 -0.187 -16.878 1.00 87.06 84 PHE A O 1
ATOM 674 N N . GLY A 1 85 ? 0.099 1.932 -17.243 1.00 90.50 85 GLY A N 1
ATOM 675 C CA . GLY A 1 85 ? -1.256 2.452 -17.370 1.00 90.50 85 GLY A CA 1
ATOM 676 C C . GLY A 1 85 ? -1.977 2.602 -16.028 1.00 90.50 85 GLY A C 1
ATOM 677 O O . GLY A 1 85 ? -1.385 2.837 -14.972 1.00 90.50 85 GLY A O 1
ATOM 678 N N . ARG A 1 86 ? -3.309 2.506 -16.075 1.00 92.75 86 ARG A N 1
ATOM 679 C CA . ARG A 1 86 ? -4.181 2.729 -14.916 1.00 92.75 86 ARG A CA 1
ATOM 680 C C . ARG A 1 86 ? -4.201 1.508 -14.004 1.00 92.75 86 ARG A C 1
ATOM 682 O O . ARG A 1 86 ? -4.806 0.493 -14.344 1.00 92.75 86 ARG A O 1
ATOM 689 N N . THR A 1 87 ? -3.648 1.659 -12.809 1.00 91.44 87 THR A N 1
ATOM 690 C CA . THR A 1 87 ? -3.652 0.633 -11.767 1.00 91.44 87 THR A CA 1
ATOM 691 C C . THR A 1 87 ? -4.463 1.114 -10.574 1.00 91.44 87 THR A C 1
ATOM 693 O O . THR A 1 87 ? -4.251 2.207 -10.053 1.00 91.44 87 THR A O 1
ATOM 696 N N . LYS A 1 88 ? -5.405 0.281 -10.129 1.00 92.38 88 LYS A N 1
ATOM 697 C CA . LYS A 1 88 ? -6.195 0.493 -8.916 1.00 92.38 88 LYS A CA 1
ATOM 698 C C . LYS A 1 88 ? -5.916 -0.646 -7.950 1.00 92.38 88 LYS A C 1
ATOM 700 O O . LYS A 1 88 ? -5.979 -1.804 -8.353 1.00 92.38 88 LYS A O 1
ATOM 705 N N . SER A 1 89 ? -5.675 -0.310 -6.691 1.00 91.25 89 SER A N 1
ATOM 706 C CA . SER A 1 89 ? -5.488 -1.278 -5.618 1.00 91.25 89 SER A CA 1
ATOM 707 C C . SER A 1 89 ? -6.399 -0.978 -4.432 1.00 91.25 89 SER A C 1
ATOM 709 O O . SER A 1 89 ? -6.729 0.178 -4.147 1.00 91.25 89 SER A O 1
ATOM 711 N N . GLY A 1 90 ? -6.812 -2.038 -3.754 1.00 91.31 90 GLY A N 1
ATOM 712 C CA . GLY A 1 90 ? -7.588 -2.019 -2.525 1.00 91.31 90 GLY A CA 1
ATOM 713 C C . GLY A 1 90 ? -7.472 -3.375 -1.843 1.00 91.31 90 GLY A C 1
ATOM 714 O O . GLY A 1 90 ? -7.117 -4.366 -2.480 1.00 91.31 90 GLY A O 1
ATOM 715 N N . PHE A 1 91 ? -7.769 -3.414 -0.551 1.00 91.06 91 PHE A N 1
ATOM 716 C CA . PHE A 1 91 ? -7.637 -4.618 0.256 1.00 91.06 91 PHE A CA 1
ATOM 717 C C . PHE A 1 91 ? -8.856 -4.808 1.150 1.00 91.06 91 PHE A C 1
ATOM 719 O O . PHE A 1 91 ? -9.585 -3.861 1.451 1.00 91.06 91 PHE A O 1
ATOM 726 N N . PHE A 1 92 ? -9.046 -6.049 1.579 1.00 89.44 92 PHE A N 1
ATOM 727 C CA . PHE A 1 92 ? -10.041 -6.415 2.573 1.00 89.44 92 PHE A CA 1
ATOM 728 C C . PHE A 1 92 ? -9.363 -6.530 3.932 1.00 89.44 92 PHE A C 1
ATOM 730 O O . PHE A 1 92 ? -8.252 -7.048 4.038 1.00 89.44 92 PHE A O 1
ATOM 737 N N . ALA A 1 93 ? -10.030 -6.033 4.967 1.00 86.12 93 ALA A N 1
ATOM 738 C CA . ALA A 1 93 ? -9.566 -6.129 6.339 1.00 86.12 93 ALA A CA 1
ATOM 739 C C . ALA A 1 93 ? -10.612 -6.879 7.159 1.00 86.12 93 ALA A C 1
ATOM 741 O O . ALA A 1 93 ? -11.797 -6.558 7.095 1.00 86.12 93 ALA A O 1
ATOM 742 N N . GLN A 1 94 ? -10.163 -7.863 7.935 1.00 83.94 94 GLN A N 1
ATOM 743 C CA . GLN A 1 94 ? -10.988 -8.547 8.918 1.00 83.94 94 GLN A CA 1
ATOM 744 C C . GLN A 1 94 ? -10.571 -8.083 10.311 1.00 83.94 94 GLN A C 1
ATOM 746 O O . GLN A 1 94 ? -9.389 -8.105 10.654 1.00 83.94 94 GLN A O 1
ATOM 751 N N . TYR A 1 95 ? -11.547 -7.685 11.122 1.00 77.69 95 TYR A N 1
ATOM 752 C CA . TYR A 1 95 ? -11.319 -7.469 12.542 1.00 77.69 95 TYR A CA 1
ATOM 753 C C . TYR A 1 95 ? -11.374 -8.815 13.268 1.00 77.69 95 TYR A C 1
ATOM 755 O O . TYR A 1 95 ? -12.369 -9.534 13.182 1.00 77.69 95 TYR A O 1
ATOM 763 N N . ARG A 1 96 ? -10.299 -9.154 13.982 1.00 77.44 96 ARG A N 1
ATOM 764 C CA . ARG A 1 96 ? -10.242 -10.315 14.870 1.00 77.44 96 ARG A CA 1
ATOM 765 C C . ARG A 1 96 ? -9.852 -9.839 16.261 1.00 77.44 96 ARG A C 1
ATOM 767 O O . ARG A 1 96 ? -8.917 -9.055 16.405 1.00 77.44 96 ARG A O 1
ATOM 774 N N . MET A 1 97 ? -10.563 -10.312 17.278 1.00 75.69 97 MET A N 1
ATOM 775 C CA . MET A 1 97 ? -10.187 -10.044 18.663 1.00 75.69 97 MET A CA 1
ATOM 776 C C . MET A 1 97 ? -8.867 -10.749 18.992 1.00 75.69 97 MET A C 1
ATOM 778 O O . MET A 1 97 ? -8.640 -11.887 18.588 1.00 75.69 97 MET A O 1
ATOM 782 N N . ASN A 1 98 ? -7.998 -10.070 19.743 1.00 75.44 98 ASN A N 1
ATOM 783 C CA . ASN A 1 98 ? -6.715 -10.629 20.188 1.00 75.44 98 ASN A CA 1
ATOM 784 C C . ASN A 1 98 ? -6.871 -11.648 21.334 1.00 75.44 98 ASN A C 1
ATOM 786 O O . ASN A 1 98 ? -5.907 -12.316 21.695 1.00 75.44 98 ASN A O 1
ATOM 790 N N . SER A 1 99 ? -8.059 -11.721 21.936 1.00 79.56 99 SER A N 1
ATOM 791 C CA . SER A 1 99 ? -8.397 -12.573 23.073 1.00 79.56 99 SER A CA 1
ATOM 792 C C . SER A 1 99 ? -9.806 -13.119 22.882 1.00 79.56 99 SER A C 1
ATOM 794 O O . SER A 1 99 ? -10.715 -12.365 22.535 1.00 79.56 99 SER A O 1
ATOM 796 N N . ASP A 1 100 ? -9.975 -14.408 23.158 1.00 74.38 100 ASP A N 1
ATOM 797 C CA . ASP A 1 100 ? -11.248 -15.114 23.016 1.00 74.38 100 ASP A CA 1
ATOM 798 C C . ASP A 1 100 ? -12.121 -15.041 24.289 1.00 74.38 100 ASP A C 1
ATOM 800 O O . ASP A 1 100 ? -13.236 -15.551 24.292 1.00 74.38 100 ASP A O 1
ATOM 804 N N . ASN A 1 101 ? -11.645 -14.411 25.376 1.00 77.38 101 ASN A N 1
ATOM 805 C CA . ASN A 1 101 ? -12.328 -14.401 26.681 1.00 77.38 101 ASN A CA 1
ATOM 806 C C . ASN A 1 101 ? -12.557 -12.982 27.228 1.00 77.38 101 ASN A C 1
ATOM 808 O O . ASN A 1 101 ? -12.159 -12.660 28.350 1.00 77.38 101 ASN A O 1
ATOM 812 N N . ILE A 1 102 ? -13.138 -12.109 26.405 1.00 80.38 102 ILE A N 1
ATOM 813 C CA . ILE A 1 102 ? -13.603 -10.788 26.842 1.00 80.38 102 ILE A CA 1
ATOM 814 C C . ILE A 1 102 ? -15.099 -10.900 27.143 1.00 80.38 102 ILE A C 1
ATOM 816 O O . ILE A 1 102 ? -15.888 -11.192 26.247 1.00 80.38 102 ILE A O 1
ATOM 820 N N . ASP A 1 103 ? -15.477 -10.679 28.402 1.00 83.94 103 ASP A N 1
ATOM 821 C CA . ASP A 1 103 ? -16.878 -10.598 28.816 1.00 83.94 103 ASP A CA 1
ATOM 822 C C . ASP A 1 103 ? -17.385 -9.164 28.620 1.00 83.94 103 ASP A C 1
ATOM 824 O O . ASP A 1 103 ? -16.908 -8.226 29.262 1.00 83.94 103 ASP A O 1
ATOM 828 N N . PHE A 1 104 ? -18.331 -8.999 27.699 1.00 84.69 104 PHE A N 1
ATOM 829 C CA . PHE A 1 104 ? -18.984 -7.720 27.423 1.00 84.69 104 PHE A CA 1
ATOM 830 C C . PHE A 1 104 ? -20.337 -7.576 28.150 1.00 84.69 104 PHE A C 1
ATOM 832 O O . PHE A 1 104 ? -21.026 -6.574 27.953 1.00 84.69 104 PHE A O 1
ATOM 839 N N . GLY A 1 105 ? -20.718 -8.546 28.989 1.00 88.25 105 GLY A N 1
ATOM 840 C CA . GLY A 1 105 ? -21.992 -8.585 29.702 1.00 88.25 105 GLY A CA 1
ATOM 841 C C . GLY A 1 105 ? -23.162 -9.107 28.860 1.00 88.25 105 GLY A C 1
ATOM 842 O O . GLY A 1 105 ? -22.992 -9.704 27.795 1.00 88.25 105 GLY A O 1
ATOM 843 N N . GLU A 1 106 ? -24.384 -8.893 29.351 1.00 87.75 106 GLU A N 1
ATOM 844 C CA . GLU A 1 106 ? -25.602 -9.319 28.658 1.00 87.75 106 GLU A CA 1
ATOM 845 C C . GLU A 1 106 ? -25.907 -8.410 27.453 1.00 87.75 106 GLU A C 1
ATOM 847 O O . GLU A 1 106 ? -26.085 -7.203 27.598 1.00 87.75 106 GLU A O 1
ATOM 852 N N . ASN A 1 107 ? -26.019 -9.013 26.263 1.00 89.56 107 ASN A N 1
ATOM 853 C CA . ASN A 1 107 ? -26.403 -8.364 25.001 1.00 89.56 107 ASN A CA 1
ATOM 854 C C . ASN A 1 107 ? -25.549 -7.131 24.610 1.00 89.56 107 ASN A C 1
ATOM 856 O O . ASN A 1 107 ? -26.083 -6.024 24.477 1.00 89.56 107 ASN A O 1
ATOM 860 N N . PRO A 1 108 ? -24.232 -7.300 24.388 1.00 87.25 108 PRO A N 1
ATOM 861 C CA . PRO A 1 108 ? -23.368 -6.195 24.000 1.00 87.25 108 PRO A CA 1
ATOM 862 C C . PRO A 1 108 ? -23.742 -5.659 22.614 1.00 87.25 108 PRO A C 1
ATOM 864 O O . PRO A 1 108 ? -23.943 -6.417 21.666 1.00 87.25 108 PRO A O 1
A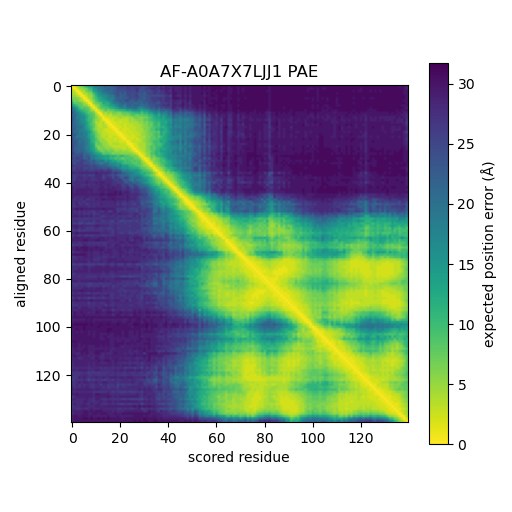TOM 867 N N . GLN A 1 109 ? -23.811 -4.335 22.494 1.00 89.44 109 GLN A N 1
ATOM 868 C CA . GLN A 1 109 ? -24.096 -3.632 21.244 1.00 89.44 109 GLN A CA 1
ATOM 869 C C . GLN A 1 109 ? -22.879 -2.796 20.854 1.00 89.44 109 GLN A C 1
ATOM 871 O O . GLN A 1 109 ? -22.352 -2.035 21.665 1.00 89.44 109 GLN A O 1
ATOM 876 N N . ILE A 1 110 ? -22.428 -2.941 19.609 1.00 84.69 110 ILE A N 1
ATOM 877 C CA . ILE A 1 110 ? -21.349 -2.117 19.063 1.00 84.69 110 ILE A CA 1
ATOM 878 C C . ILE A 1 110 ? -21.957 -0.780 18.645 1.00 84.69 110 ILE A C 1
ATOM 880 O O . ILE A 1 110 ? -22.810 -0.740 17.764 1.00 84.69 110 ILE A O 1
ATOM 884 N N . ASP A 1 111 ? -21.503 0.307 19.264 1.00 88.12 111 ASP A N 1
ATOM 885 C CA . ASP A 1 111 ? -21.920 1.665 18.900 1.00 88.12 111 ASP A CA 1
ATOM 886 C C . ASP A 1 111 ? -21.095 2.198 17.715 1.00 88.12 111 ASP A C 1
ATOM 888 O O . ASP A 1 111 ? -21.628 2.691 16.723 1.00 88.12 111 ASP A O 1
ATOM 892 N N . SER A 1 112 ? -19.766 2.036 17.760 1.00 86.00 112 SER A N 1
ATOM 893 C CA . SER A 1 112 ? -18.882 2.523 16.697 1.00 86.00 112 SER A CA 1
ATOM 894 C C . SER A 1 112 ? -17.567 1.754 16.589 1.00 86.00 112 SER A C 1
ATOM 896 O O . SER A 1 112 ? -17.088 1.139 17.541 1.00 86.00 112 SER A O 1
ATOM 898 N N . VAL A 1 113 ? -16.968 1.816 15.397 1.00 84.00 113 VAL A N 1
ATOM 899 C CA . VAL A 1 113 ? -15.647 1.257 15.096 1.00 84.00 113 VAL A CA 1
ATOM 900 C C . VAL A 1 113 ? -14.820 2.325 14.390 1.00 84.00 113 VAL A C 1
ATOM 902 O O . VAL A 1 113 ? -15.274 2.936 13.424 1.00 84.00 113 VAL A O 1
ATOM 905 N N . VAL A 1 114 ? -13.590 2.539 14.857 1.00 88.31 114 VAL A N 1
ATOM 906 C CA . VAL A 1 114 ? -12.640 3.477 14.248 1.00 88.31 114 VAL A CA 1
ATOM 907 C C . VAL A 1 114 ? -11.519 2.684 13.587 1.00 88.31 114 VAL A C 1
ATOM 909 O O . VAL A 1 114 ? -10.793 1.949 14.254 1.00 88.31 114 VAL A O 1
ATOM 912 N N . LEU A 1 115 ? -11.358 2.851 12.274 1.00 87.50 115 LEU A N 1
ATOM 913 C CA . LEU A 1 115 ? -10.245 2.279 11.521 1.00 87.50 115 LEU A CA 1
ATOM 914 C C . LEU A 1 115 ? -9.093 3.287 11.460 1.00 87.50 115 LEU A C 1
ATOM 916 O O . LEU A 1 115 ? -9.239 4.363 10.884 1.00 87.50 115 LEU A O 1
ATOM 920 N N . SER A 1 116 ? -7.941 2.917 12.018 1.00 89.94 116 SER A N 1
ATOM 921 C CA . SER A 1 116 ? -6.700 3.689 11.927 1.00 89.94 116 SER A CA 1
ATOM 922 C C . SER A 1 116 ? -5.655 2.892 11.154 1.00 89.94 116 SER A C 1
ATOM 924 O O . SER A 1 116 ? -5.365 1.748 11.500 1.00 89.94 116 SER A O 1
ATOM 926 N N . LEU A 1 117 ? -5.108 3.486 10.095 1.00 88.50 117 LEU A N 1
ATOM 927 C CA . LEU A 1 117 ? -4.104 2.872 9.230 1.00 88.50 117 LEU A CA 1
ATOM 928 C C . LEU A 1 117 ? -2.859 3.751 9.198 1.00 88.50 117 LEU A C 1
ATOM 930 O O . LEU A 1 117 ? -2.952 4.969 9.050 1.00 88.50 117 LEU A O 1
ATOM 934 N N . VAL A 1 118 ? -1.694 3.119 9.300 1.00 91.19 118 VAL A N 1
ATOM 935 C CA . VAL A 1 118 ? -0.400 3.790 9.164 1.00 91.19 118 VAL A CA 1
ATOM 936 C C . VAL A 1 118 ? 0.151 3.515 7.772 1.00 91.19 118 VAL A C 1
ATOM 938 O O . VAL A 1 118 ? 0.126 2.381 7.294 1.00 91.19 118 VAL A O 1
ATOM 941 N N . TYR A 1 119 ? 0.671 4.551 7.121 1.00 91.00 119 TYR A N 1
ATOM 942 C CA . TYR A 1 119 ? 1.358 4.399 5.846 1.00 91.00 119 TYR A CA 1
ATOM 943 C C . TYR A 1 119 ? 2.728 3.748 6.060 1.00 91.00 119 TYR A C 1
ATOM 945 O O . TYR A 1 119 ? 3.584 4.309 6.740 1.00 91.00 119 TYR A O 1
ATOM 953 N N . GLY A 1 120 ? 2.943 2.575 5.459 1.00 91.69 120 GLY A N 1
ATOM 954 C CA . GLY A 1 120 ? 4.252 1.907 5.437 1.00 91.69 120 GLY A CA 1
ATOM 955 C C . GLY A 1 120 ? 5.162 2.345 4.284 1.00 91.69 120 GLY A C 1
ATOM 956 O O . GLY A 1 120 ? 6.351 2.048 4.293 1.00 91.69 120 GLY A O 1
ATOM 957 N N . GLY A 1 121 ? 4.614 3.046 3.289 1.00 92.62 121 GLY A N 1
ATOM 958 C CA . GLY A 1 121 ? 5.328 3.511 2.104 1.00 92.62 121 GLY A CA 1
ATOM 959 C C . GLY A 1 121 ? 4.373 4.112 1.075 1.00 92.62 121 GLY A C 1
ATOM 960 O O . GLY A 1 121 ? 3.155 4.077 1.252 1.00 92.62 121 GLY A O 1
ATOM 961 N N . TYR A 1 122 ? 4.930 4.670 0.004 1.00 92.38 122 TYR A N 1
ATOM 962 C CA . TYR A 1 122 ? 4.174 5.234 -1.112 1.00 92.38 122 TYR A CA 1
ATOM 963 C C . TYR A 1 122 ? 4.907 4.990 -2.433 1.00 92.38 122 TYR A C 1
ATOM 965 O O . TYR A 1 122 ? 6.123 4.806 -2.462 1.00 92.38 122 TYR A O 1
ATOM 973 N N . TYR A 1 123 ? 4.152 5.003 -3.527 1.00 91.25 123 TYR A N 1
ATOM 974 C CA . TYR A 1 123 ? 4.671 4.931 -4.887 1.00 91.25 123 TYR A CA 1
ATOM 975 C C . TYR A 1 123 ? 3.916 5.938 -5.759 1.00 91.25 123 TYR A C 1
ATOM 977 O O . TYR A 1 123 ? 2.685 5.973 -5.726 1.00 91.25 123 TYR A O 1
ATOM 985 N N . GLY A 1 124 ? 4.648 6.744 -6.529 1.00 90.06 124 GLY A N 1
ATOM 986 C CA . GLY A 1 124 ? 4.093 7.832 -7.337 1.0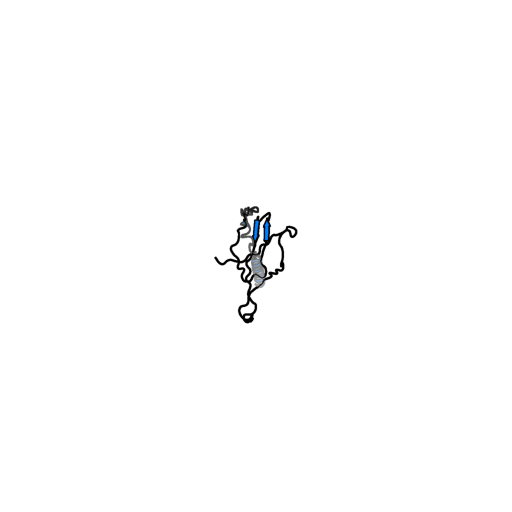0 90.06 124 GLY A CA 1
ATOM 987 C C . GLY A 1 124 ? 4.136 9.199 -6.647 1.00 90.06 124 GLY A C 1
ATOM 988 O O . GLY A 1 124 ? 4.865 9.403 -5.677 1.00 90.06 124 GLY A O 1
ATOM 989 N N . ASP A 1 125 ? 3.370 10.146 -7.188 1.00 89.56 125 ASP A N 1
ATOM 990 C CA . 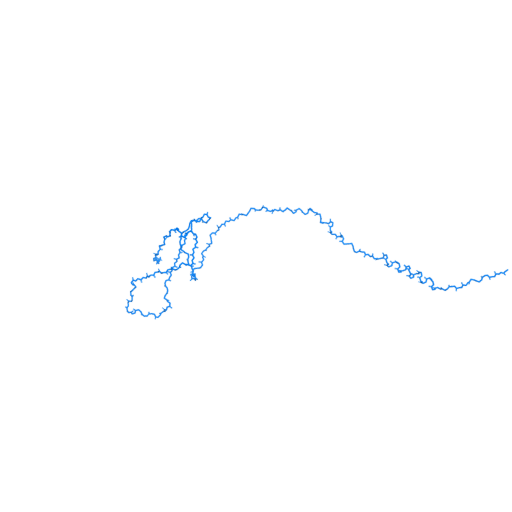ASP A 1 125 ? 3.298 11.523 -6.696 1.00 89.56 125 ASP A CA 1
ATOM 991 C C . ASP A 1 125 ? 2.415 11.635 -5.442 1.00 89.56 125 ASP A C 1
ATOM 993 O O . ASP A 1 125 ? 1.220 11.335 -5.470 1.00 89.56 125 ASP A O 1
ATOM 997 N N . THR A 1 126 ? 3.007 12.104 -4.344 1.00 90.12 126 THR A N 1
ATOM 998 C CA . THR A 1 126 ? 2.344 12.273 -3.043 1.00 90.12 126 THR A CA 1
ATOM 999 C C . THR A 1 126 ? 1.523 13.555 -2.939 1.00 90.12 126 THR A C 1
ATOM 1001 O O . THR A 1 126 ? 0.739 13.696 -1.999 1.00 90.12 126 THR A O 1
ATOM 1004 N N . LEU A 1 127 ? 1.673 14.485 -3.887 1.00 92.75 127 LEU A N 1
ATOM 1005 C CA . LEU A 1 127 ? 0.904 15.731 -3.927 1.00 92.75 127 LEU A CA 1
ATOM 1006 C C . LEU A 1 127 ? -0.469 15.545 -4.576 1.00 92.75 127 LEU A C 1
ATOM 1008 O O . LEU A 1 127 ? -1.357 16.378 -4.391 1.00 92.75 127 LEU A O 1
ATOM 1012 N N . THR A 1 128 ? -0.659 14.455 -5.319 1.00 90.69 128 THR A N 1
ATOM 1013 C CA . THR A 1 128 ? -1.929 14.141 -5.969 1.00 90.69 128 THR A CA 1
ATOM 1014 C C . THR A 1 128 ? -2.929 13.575 -4.945 1.00 90.69 128 THR A C 1
ATOM 1016 O O . THR A 1 128 ? -2.689 12.502 -4.385 1.00 90.69 128 THR A O 1
ATOM 1019 N N . PRO A 1 129 ? -4.083 14.235 -4.706 1.00 91.94 129 PRO A N 1
ATOM 1020 C CA . PRO A 1 129 ? -5.072 13.754 -3.746 1.00 91.94 129 PRO A CA 1
ATOM 1021 C C . PRO A 1 129 ? -5.669 12.403 -4.154 1.00 91.94 129 PRO A C 1
ATOM 1023 O O . PRO A 1 129 ? -6.088 12.210 -5.296 1.00 91.94 129 PRO A O 1
ATOM 1026 N N . GLN A 1 130 ? -5.776 11.485 -3.195 1.00 92.00 130 GLN A N 1
ATOM 1027 C CA . GLN A 1 130 ? -6.386 10.167 -3.382 1.00 92.00 130 GLN A CA 1
ATOM 1028 C C . GLN A 1 130 ? -7.723 10.094 -2.640 1.00 92.00 130 GLN A C 1
ATOM 1030 O O . GLN A 1 130 ? -7.839 10.527 -1.496 1.00 92.00 130 GLN A O 1
ATOM 1035 N N . THR A 1 131 ? -8.746 9.521 -3.279 1.00 93.00 131 THR A N 1
ATOM 1036 C CA . THR A 1 131 ? -10.039 9.249 -2.632 1.00 93.00 131 THR A CA 1
ATOM 1037 C C . THR A 1 131 ? -10.118 7.779 -2.244 1.00 93.00 131 THR A C 1
ATOM 1039 O O . THR A 1 131 ? -10.251 6.913 -3.110 1.00 93.00 131 THR A O 1
ATOM 1042 N N . ILE A 1 132 ? -10.079 7.496 -0.943 1.00 91.31 132 ILE A N 1
ATOM 1043 C CA . ILE A 1 132 ? -10.225 6.143 -0.396 1.00 91.31 132 ILE A CA 1
ATOM 1044 C C . ILE A 1 132 ? -11.657 5.969 0.109 1.00 91.31 132 ILE A C 1
ATOM 1046 O O . ILE A 1 132 ? -12.195 6.836 0.794 1.00 91.31 132 ILE A O 1
ATOM 1050 N N . ARG A 1 133 ? -12.285 4.845 -0.244 1.00 92.38 133 ARG A N 1
ATOM 1051 C CA . ARG A 1 133 ? -13.620 4.477 0.236 1.00 92.38 133 ARG A CA 1
ATOM 1052 C C . ARG A 1 133 ? -13.511 3.226 1.087 1.00 92.38 133 ARG A C 1
ATOM 1054 O O . ARG A 1 133 ? -13.004 2.213 0.613 1.00 92.38 133 ARG A O 1
ATOM 1061 N N . VAL A 1 134 ? -14.018 3.312 2.308 1.00 90.88 134 VAL A N 1
ATOM 1062 C CA . VAL A 1 134 ? -14.156 2.179 3.222 1.00 90.88 134 VAL A CA 1
ATOM 1063 C C . VAL A 1 134 ? -15.611 1.737 3.179 1.00 90.88 134 VAL A C 1
ATOM 1065 O O . VAL A 1 134 ? -16.512 2.569 3.280 1.00 90.88 134 VAL A O 1
ATOM 1068 N N . MET A 1 135 ? -15.837 0.449 2.946 1.00 91.06 135 MET A N 1
ATOM 1069 C CA . MET A 1 135 ? -17.167 -0.132 2.790 1.00 91.06 135 MET A CA 1
ATOM 1070 C C . MET A 1 135 ? -17.221 -1.458 3.536 1.00 91.06 135 MET A C 1
ATOM 1072 O O . MET A 1 135 ? -16.230 -2.185 3.581 1.00 91.06 135 MET A O 1
ATOM 1076 N N . GLU A 1 136 ? -18.386 -1.762 4.094 1.00 87.31 136 GLU A N 1
ATOM 1077 C CA . GLU A 1 136 ? -18.676 -3.076 4.650 1.00 87.31 136 GLU A CA 1
ATOM 1078 C C . GLU A 1 136 ? -18.713 -4.129 3.535 1.00 87.31 136 GLU A C 1
ATOM 1080 O O . GLU A 1 136 ? -19.244 -3.883 2.444 1.00 87.31 136 GLU A O 1
ATOM 1085 N N . ILE A 1 137 ? -18.146 -5.303 3.813 1.00 87.06 137 ILE A N 1
ATOM 1086 C CA . ILE A 1 137 ? -18.257 -6.459 2.928 1.00 87.06 137 ILE A CA 1
ATOM 1087 C C . ILE A 1 137 ? -19.629 -7.078 3.170 1.00 87.06 137 ILE A C 1
ATOM 1089 O O . ILE A 1 137 ? -19.923 -7.525 4.273 1.00 87.06 137 ILE A O 1
ATOM 1093 N N . LYS A 1 138 ? -20.464 -7.107 2.134 1.00 84.31 138 LYS A N 1
ATOM 1094 C CA . LYS A 1 138 ? -21.701 -7.886 2.161 1.00 84.31 138 LYS A CA 1
ATOM 1095 C C . LYS A 1 138 ? -21.366 -9.322 1.782 1.00 84.31 138 LYS A C 1
ATOM 1097 O O . LYS A 1 138 ? -20.756 -9.522 0.732 1.00 84.31 138 LYS A O 1
ATOM 1102 N N . ASP A 1 139 ? -21.780 -10.286 2.597 1.00 71.31 139 ASP A N 1
ATOM 1103 C CA . ASP A 1 139 ? -21.808 -11.681 2.159 1.00 71.31 139 ASP A CA 1
ATOM 1104 C C . ASP A 1 139 ? -22.805 -11.816 0.999 1.00 71.31 139 ASP A C 1
ATOM 1106 O O . ASP A 1 139 ? -23.909 -11.260 1.042 1.00 71.31 139 ASP A O 1
ATOM 1110 N N . SER A 1 140 ? -22.366 -12.482 -0.071 1.00 51.47 140 SER A N 1
ATOM 1111 C CA . SER A 1 140 ? -23.153 -12.767 -1.278 1.00 51.47 140 SER A CA 1
ATOM 1112 C C . SER A 1 140 ? -23.927 -14.069 -1.160 1.00 51.47 140 SER A C 1
ATOM 1114 O O . SER A 1 140 ? -23.276 -15.062 -0.761 1.00 51.47 140 SER A O 1
#

Secondary structure (DSSP, 8-state):
----------THHHHHHHHHHHHHHHHHT-PPP-TTTTGGG--S-----------------PPP----TT-SS---EEEEETTTEEEEE--------S-S-----SS----------------S-TTS-------PPPP-

Foldseek 3Di:
DDDDDDDDDDPPVVVVVVVVVVVVVVVVPDDDDPPPPPVVPPPVPPVPPDDPDDDDDDDDDDDDDDDDPPDPDADAFWDQDPRPGIDGGDDDDDDDDPDPDDDPDPPDDDPDDDDDDDDPDDDDDPVDDTDDDDDDDDDD